Protein AF-A0A218VXX4-F1 (afdb_monomer_lite)

Secondary structure (DSSP, 8-state):
-----HHHHHHHHHS----S--SS-PPP-EEEEEE-SSS-TTHHHHHHHHTTS-TTSEEEEEEE-TT--PPPPTTSTTTT-EEEPP-------------------------------------

Foldseek 3Di:
DDDDDPVRVVVVVPDDDPDPDDPDDDDAAFEFEFEEAEDGPPQVVVQVVCPPPPPSRYAYAYEYAQVYDDADPPPGPCHPRYDYDDDDDPPPVPDPPPDDDDPPPCPDPDDDDDRDRPRDDDD

Radius of gyration: 21.05 Å; chains: 1; bounding box: 64×38×40 Å

pLDDT: mean 73.98, std 20.54, range [26.5, 94.31]

InterPro domains:
  IPR003406 Glycosyl transferase, family 14 [PF02485] (30-86)
  IPR044174 Glycosyltransferase BC10-like [PTHR31042] (2-93)

Sequence (123 aa):
MHGMEEKELFWRASMSPKISEFPFKRVPKVAFMFLTRGPLPLRPLWEMFFKGVDAGLYSIYVHTHPSFNEPVPPDSVFHGRRIPSKVRRPLISSFPSIGHHIKQRRLARDTFGYTSCTVMWSA

Structure (mmCIF, N/CA/C/O backbone):
data_AF-A0A218VXX4-F1
#
_entry.id   AF-A0A218VXX4-F1
#
loop_
_atom_site.group_PDB
_atom_site.id
_atom_site.type_symbol
_atom_site.label_atom_id
_atom_site.label_alt_id
_atom_site.label_comp_id
_atom_site.label_asym_id
_atom_site.label_entity_id
_atom_site.label_seq_id
_atom_site.pdbx_PDB_ins_code
_atom_site.Cartn_x
_atom_site.Cartn_y
_atom_site.Cartn_z
_atom_site.occupancy
_atom_site.B_iso_or_equiv
_atom_site.auth_seq_id
_atom_site.auth_comp_id
_atom_site.auth_asym_id
_atom_site.auth_atom_id
_atom_site.pdbx_PDB_model_num
ATOM 1 N N . MET A 1 1 ? 11.420 21.462 3.713 1.00 46.19 1 MET A N 1
ATOM 2 C CA . MET A 1 1 ? 12.264 20.359 4.224 1.00 46.19 1 MET A CA 1
ATOM 3 C C . MET A 1 1 ? 12.091 20.316 5.733 1.00 46.19 1 MET A C 1
ATOM 5 O O . MET A 1 1 ? 12.377 21.321 6.365 1.00 46.19 1 MET A O 1
ATOM 9 N N . HIS A 1 2 ? 11.560 19.233 6.304 1.00 57.53 2 HIS A N 1
ATOM 10 C CA . HIS A 1 2 ? 11.439 19.114 7.761 1.00 57.53 2 HIS A CA 1
ATOM 11 C C . HIS A 1 2 ? 12.804 18.743 8.353 1.00 57.53 2 HIS A C 1
ATOM 13 O O . HIS A 1 2 ? 13.311 17.656 8.088 1.00 57.53 2 HIS A O 1
ATOM 19 N N . GLY A 1 3 ? 13.413 19.675 9.089 1.00 73.38 3 GLY A N 1
ATOM 20 C CA . GLY A 1 3 ? 14.685 19.486 9.784 1.00 73.38 3 GLY A CA 1
ATOM 21 C C . GLY A 1 3 ? 14.474 18.817 11.138 1.00 73.38 3 GLY A C 1
ATOM 22 O O . GLY A 1 3 ? 14.339 19.508 12.137 1.00 73.38 3 GLY A O 1
ATOM 23 N N . MET A 1 4 ? 14.421 17.487 11.157 1.00 87.38 4 MET A N 1
ATOM 24 C CA . MET A 1 4 ? 14.562 16.690 12.380 1.00 87.38 4 MET A CA 1
ATOM 25 C C . MET A 1 4 ? 15.832 15.845 12.274 1.00 87.38 4 MET A C 1
ATOM 27 O O . MET A 1 4 ? 16.118 15.301 11.204 1.00 87.38 4 MET A O 1
ATOM 31 N N . GLU A 1 5 ? 16.580 15.723 13.372 1.00 88.69 5 GLU A N 1
ATOM 32 C CA . GLU A 1 5 ? 17.730 14.814 13.461 1.00 88.69 5 GLU A CA 1
ATOM 33 C C . GLU A 1 5 ? 17.249 13.350 13.542 1.00 88.69 5 GLU A C 1
ATOM 35 O O . GLU A 1 5 ? 16.180 13.054 14.078 1.00 88.69 5 GLU A O 1
ATOM 40 N N . GLU A 1 6 ? 18.052 12.404 13.047 1.00 82.25 6 GLU A N 1
ATOM 41 C CA . GLU A 1 6 ? 17.748 10.965 13.073 1.00 82.25 6 GLU A CA 1
ATOM 42 C C . GLU A 1 6 ? 17.414 10.443 14.480 1.00 82.25 6 GLU A C 1
ATOM 44 O O . GLU A 1 6 ? 16.494 9.643 14.639 1.00 82.25 6 GLU A O 1
ATOM 49 N N . LYS A 1 7 ? 18.104 10.933 15.515 1.00 87.25 7 LYS A N 1
ATOM 50 C CA . LYS A 1 7 ? 17.846 10.543 16.911 1.00 87.25 7 LYS A CA 1
ATOM 51 C C . LYS A 1 7 ? 16.469 10.991 17.395 1.00 87.25 7 LYS A C 1
ATOM 53 O O . LYS A 1 7 ? 15.794 10.247 18.102 1.00 87.25 7 LYS A O 1
ATOM 58 N N . GLU A 1 8 ? 16.041 12.184 16.988 1.00 88.50 8 GLU A N 1
ATOM 59 C CA . GLU A 1 8 ? 14.712 12.714 17.302 1.00 88.50 8 GLU A CA 1
ATOM 60 C C . GLU A 1 8 ? 13.624 11.897 16.594 1.00 88.50 8 GLU A C 1
ATOM 62 O O . GLU A 1 8 ? 12.614 11.545 17.207 1.00 88.50 8 GLU A O 1
ATOM 67 N N . LEU A 1 9 ? 13.857 11.520 15.331 1.00 87.00 9 LEU A N 1
ATOM 68 C CA . LEU A 1 9 ? 12.971 10.616 14.593 1.00 87.00 9 LEU A CA 1
ATOM 69 C C . LEU A 1 9 ? 12.882 9.242 15.259 1.00 87.00 9 LEU A C 1
ATOM 71 O O . LEU A 1 9 ? 11.780 8.721 15.424 1.00 87.00 9 LEU A O 1
ATOM 75 N N . PHE A 1 10 ? 14.017 8.670 15.662 1.00 88.06 10 PHE A N 1
ATOM 76 C CA . PHE A 1 10 ? 14.062 7.366 16.317 1.00 88.06 10 PHE A CA 1
ATOM 77 C C . PHE A 1 10 ? 13.311 7.379 17.653 1.00 88.06 10 PHE A C 1
ATOM 79 O O . PHE A 1 10 ? 12.488 6.500 17.897 1.00 88.06 10 PHE A O 1
ATOM 86 N N . TRP A 1 11 ? 13.526 8.409 18.480 1.00 85.19 11 TRP A N 1
ATOM 87 C CA . TRP A 1 11 ? 12.798 8.593 19.738 1.00 85.19 11 TRP A CA 1
ATOM 88 C C . TRP A 1 11 ? 11.289 8.751 19.520 1.00 85.19 11 TRP A C 1
ATOM 90 O O . TRP A 1 11 ? 10.482 8.173 20.243 1.00 85.19 11 TRP A O 1
ATOM 100 N N . ARG A 1 12 ? 10.879 9.498 18.490 1.00 83.25 12 ARG A N 1
ATOM 101 C CA . ARG A 1 12 ? 9.458 9.638 18.146 1.00 83.25 12 ARG A CA 1
ATOM 102 C C . ARG A 1 12 ? 8.840 8.341 17.637 1.00 83.25 12 ARG A C 1
ATOM 104 O O . ARG A 1 12 ? 7.706 8.046 17.995 1.00 83.25 12 ARG A O 1
ATOM 111 N N . ALA A 1 13 ? 9.572 7.579 16.830 1.00 84.62 13 ALA A N 1
ATOM 112 C CA . ALA A 1 13 ? 9.111 6.306 16.287 1.00 84.62 13 AL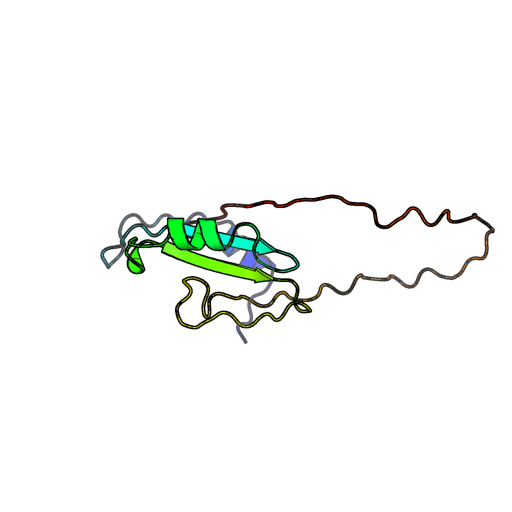A A CA 1
ATOM 113 C C . ALA A 1 13 ? 9.050 5.189 17.343 1.00 84.62 13 ALA A C 1
ATOM 115 O O . ALA A 1 13 ? 8.274 4.251 17.180 1.00 84.62 13 ALA A O 1
ATOM 116 N N . SER A 1 14 ? 9.853 5.272 18.412 1.00 87.19 14 SER A N 1
ATOM 117 C CA . SER A 1 14 ? 9.868 4.270 19.485 1.00 87.19 14 SER A CA 1
ATOM 118 C C . SER A 1 14 ? 8.741 4.440 20.509 1.00 87.19 14 SER A C 1
ATOM 120 O O . SER A 1 14 ? 8.426 3.497 21.237 1.00 87.19 14 SER A O 1
ATOM 122 N N . MET A 1 15 ? 8.108 5.613 20.578 1.00 84.56 15 MET A N 1
ATOM 123 C CA . MET A 1 15 ? 6.980 5.853 21.477 1.00 84.56 15 MET A CA 1
ATOM 124 C C . MET A 1 15 ? 5.698 5.195 20.949 1.00 84.56 15 MET A C 1
ATOM 126 O O . MET A 1 15 ? 5.262 5.458 19.831 1.00 84.56 15 MET A O 1
ATOM 130 N N . SER A 1 16 ? 5.042 4.378 21.782 1.00 75.19 16 SER A N 1
ATOM 131 C CA . SER A 1 16 ? 3.697 3.872 21.483 1.00 75.19 16 SER A CA 1
ATOM 132 C C . SER A 1 16 ? 2.657 4.966 21.762 1.00 75.19 16 SER A C 1
ATOM 134 O O . SER A 1 16 ? 2.629 5.493 22.882 1.00 75.19 16 SER A O 1
ATOM 136 N N . PRO A 1 17 ? 1.810 5.340 20.788 1.00 70.06 17 PRO A N 1
ATOM 137 C CA . PRO A 1 17 ? 0.794 6.361 20.993 1.00 70.06 17 PRO A CA 1
ATOM 138 C C . PRO A 1 17 ? -0.239 5.883 22.022 1.00 70.06 17 PRO A C 1
ATOM 140 O O . PRO A 1 17 ? -1.056 5.007 21.754 1.00 70.06 17 PRO A O 1
ATOM 143 N N . LYS A 1 18 ? -0.227 6.496 23.209 1.00 71.81 18 LYS A N 1
ATOM 144 C CA . LYS A 1 18 ? -1.226 6.285 24.268 1.00 71.81 18 LYS A CA 1
ATOM 145 C C . LYS A 1 18 ? -2.393 7.265 24.121 1.00 71.81 18 LYS A C 1
ATOM 147 O O . LYS A 1 18 ? -2.673 8.030 25.038 1.00 71.81 18 LYS A O 1
ATOM 152 N N . ILE A 1 19 ? -3.032 7.301 22.953 1.00 70.25 19 ILE A N 1
ATOM 153 C CA . ILE A 1 19 ? -4.270 8.073 22.789 1.00 70.25 19 ILE A CA 1
ATOM 154 C C . ILE A 1 19 ? -5.455 7.172 23.128 1.00 70.25 19 ILE A C 1
ATOM 156 O O . ILE A 1 19 ? -5.662 6.152 22.477 1.00 70.25 19 ILE A O 1
ATOM 160 N N . SER A 1 20 ? -6.214 7.562 24.154 1.00 68.31 20 SER A N 1
ATOM 161 C CA . SER A 1 20 ? -7.433 6.869 24.575 1.00 68.31 20 SER A CA 1
ATOM 162 C C . SER A 1 20 ? -8.633 7.228 23.699 1.00 68.31 20 SER A C 1
ATOM 164 O O . SER A 1 20 ? -9.427 6.352 23.377 1.00 68.31 20 SER A O 1
ATOM 166 N N . GLU A 1 21 ? -8.755 8.491 23.278 1.00 76.31 21 GLU A N 1
ATOM 167 C CA . GLU A 1 21 ? -9.893 8.984 22.499 1.00 76.31 21 GLU A CA 1
ATOM 168 C C . GLU A 1 21 ? -9.440 9.991 21.437 1.00 76.31 21 GLU A C 1
ATOM 170 O O . GLU A 1 21 ? -8.650 10.899 21.700 1.00 76.31 21 GLU A O 1
ATOM 175 N N . PHE A 1 22 ? -9.935 9.820 20.211 1.00 73.81 22 PHE A N 1
ATOM 176 C CA . PHE A 1 22 ? -9.676 10.738 19.104 1.00 73.81 22 PHE A CA 1
ATOM 177 C C . PHE A 1 22 ? -10.846 11.715 18.942 1.00 73.81 22 PHE A C 1
ATOM 179 O O . PHE A 1 22 ? -11.995 11.295 19.067 1.00 73.81 22 PHE A O 1
ATOM 186 N N . PRO A 1 23 ? -10.598 12.987 18.568 1.00 81.62 23 PRO A N 1
ATOM 187 C CA . PRO A 1 23 ? -11.651 13.996 18.399 1.00 81.62 23 PRO A CA 1
ATOM 188 C C . PRO A 1 23 ? -12.576 13.742 17.190 1.00 81.62 23 PRO A C 1
ATOM 190 O O . PRO A 1 23 ? -13.429 14.564 16.871 1.00 81.62 23 PRO A O 1
ATOM 193 N N . PHE A 1 24 ? -12.407 12.619 16.488 1.00 81.00 24 PHE A N 1
ATOM 194 C CA . PHE A 1 24 ? -13.206 12.204 15.342 1.00 81.00 24 PHE A CA 1
ATOM 195 C C . PHE A 1 24 ? -13.387 10.686 15.343 1.00 81.00 24 PHE A C 1
ATOM 197 O O . PHE A 1 24 ? -12.526 9.936 15.811 1.00 81.00 24 PHE A O 1
ATOM 204 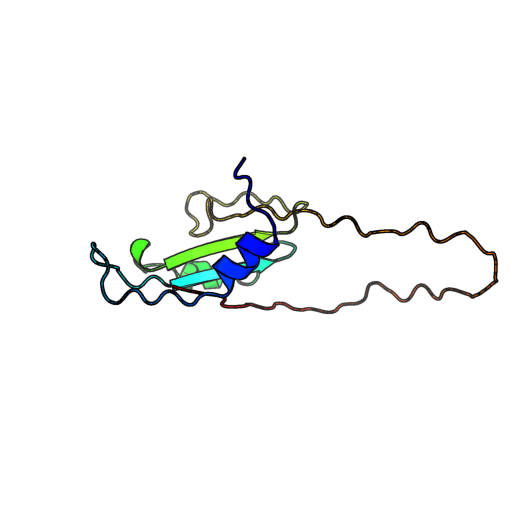N N . LYS A 1 25 ? -14.499 10.222 14.760 1.00 79.94 25 LYS A N 1
ATOM 205 C CA . LYS A 1 25 ? -14.787 8.794 14.603 1.00 79.94 25 LYS A CA 1
ATOM 206 C C . LYS A 1 25 ? -13.749 8.163 13.674 1.00 79.94 25 LYS A C 1
ATOM 208 O O . LYS A 1 25 ? -13.790 8.354 12.459 1.00 79.94 25 LYS A O 1
ATOM 213 N N . ARG A 1 26 ? -12.817 7.400 14.243 1.00 77.50 26 ARG A N 1
ATOM 214 C CA . ARG A 1 26 ? -11.888 6.582 13.462 1.00 77.50 26 ARG A CA 1
ATOM 215 C C . ARG A 1 26 ? -12.614 5.345 12.962 1.00 77.50 26 ARG A C 1
ATOM 217 O O . ARG A 1 26 ? -13.063 4.520 13.751 1.00 77.50 26 ARG A O 1
ATOM 224 N N . VAL A 1 27 ? -12.722 5.221 11.645 1.00 82.12 27 VAL A N 1
ATOM 225 C CA . VAL A 1 27 ? -13.090 3.950 11.026 1.00 82.12 27 VAL A CA 1
ATOM 226 C C . VAL A 1 27 ? -11.821 3.097 10.990 1.00 82.12 27 VAL A C 1
ATOM 228 O O . VAL A 1 27 ? -10.810 3.572 10.464 1.00 82.12 27 VAL A O 1
ATOM 231 N N . PRO A 1 28 ? -11.823 1.885 11.572 1.00 82.69 28 PRO A N 1
ATOM 232 C CA . PRO A 1 28 ? -10.664 1.007 11.513 1.00 82.69 28 PRO A CA 1
ATOM 233 C C . PRO A 1 28 ? -10.345 0.705 10.047 1.00 82.69 28 PRO A C 1
ATOM 235 O O . PRO A 1 28 ? -11.179 0.182 9.310 1.00 82.69 28 PRO A O 1
ATOM 238 N N . LYS A 1 29 ? -9.139 1.088 9.623 1.00 90.38 29 LYS A N 1
ATOM 239 C CA . LYS A 1 29 ? -8.677 0.994 8.239 1.00 90.38 29 LYS A CA 1
ATOM 240 C C . LYS A 1 29 ? -7.480 0.060 8.164 1.00 90.38 29 LYS A C 1
ATOM 242 O O . LYS A 1 29 ? -6.533 0.222 8.934 1.00 90.38 29 LYS A O 1
ATOM 247 N N . VAL A 1 30 ? -7.499 -0.892 7.234 1.00 91.50 30 VAL A N 1
ATOM 248 C CA . VAL A 1 30 ? -6.401 -1.853 7.042 1.00 91.50 30 VAL A CA 1
ATOM 249 C C . VAL A 1 30 ? -5.419 -1.332 5.992 1.00 91.50 30 VAL A C 1
ATOM 251 O O . VAL A 1 30 ? -5.816 -0.987 4.878 1.00 91.50 30 VAL A O 1
ATOM 254 N N . ALA A 1 31 ? -4.130 -1.270 6.327 1.00 92.94 31 ALA A N 1
ATOM 255 C CA . ALA A 1 31 ? -3.079 -0.901 5.382 1.00 92.94 31 ALA A CA 1
ATOM 256 C C . ALA A 1 31 ? -2.417 -2.140 4.756 1.00 92.94 31 ALA A C 1
ATOM 258 O O . ALA A 1 31 ? -1.880 -2.999 5.452 1.00 92.94 31 ALA A O 1
ATOM 259 N N . PHE A 1 32 ? -2.406 -2.198 3.425 1.00 94.31 32 PHE A N 1
ATOM 260 C CA . PHE A 1 32 ? -1.709 -3.207 2.634 1.00 94.31 32 PHE A CA 1
ATOM 261 C C . PHE A 1 32 ? -0.455 -2.595 2.010 1.00 94.31 32 PHE A C 1
ATOM 263 O O . PHE A 1 32 ? -0.544 -1.633 1.245 1.00 94.31 32 PHE A O 1
ATOM 270 N N . MET A 1 33 ? 0.711 -3.161 2.323 1.00 93.50 33 MET A N 1
ATOM 271 C CA . MET A 1 33 ? 2.004 -2.754 1.769 1.00 93.50 33 MET A CA 1
ATOM 272 C C . MET A 1 33 ? 2.559 -3.871 0.883 1.00 93.50 33 MET A C 1
ATOM 274 O O . MET A 1 33 ? 2.875 -4.961 1.360 1.00 93.50 33 MET A O 1
ATOM 278 N N . PHE A 1 34 ? 2.714 -3.586 -0.406 1.00 92.50 34 PHE A N 1
ATOM 279 C CA . PHE A 1 34 ? 3.275 -4.513 -1.381 1.00 92.50 34 PHE A CA 1
ATOM 280 C C . PHE A 1 34 ? 4.701 -4.101 -1.737 1.00 92.50 34 PHE A C 1
ATOM 282 O O . PHE A 1 34 ? 4.920 -3.084 -2.396 1.00 92.50 34 PHE A O 1
ATOM 289 N N . LEU A 1 35 ? 5.678 -4.908 -1.322 1.00 91.12 35 LEU A N 1
ATOM 290 C CA . LEU A 1 35 ? 7.091 -4.700 -1.632 1.00 91.12 35 LEU A CA 1
ATOM 291 C C . LEU A 1 35 ? 7.486 -5.589 -2.811 1.00 91.12 35 LEU A C 1
ATOM 293 O O . LEU A 1 35 ? 7.583 -6.808 -2.679 1.00 91.12 35 LEU A O 1
ATOM 297 N N . THR A 1 36 ? 7.711 -4.989 -3.976 1.00 89.38 36 THR A N 1
ATOM 298 C CA . THR A 1 36 ? 7.985 -5.732 -5.213 1.00 89.38 36 THR A CA 1
ATOM 299 C C . THR A 1 36 ? 9.163 -5.127 -5.967 1.00 89.38 36 THR A C 1
ATOM 301 O O . THR A 1 36 ? 9.452 -3.938 -5.873 1.00 89.38 36 THR A O 1
ATOM 304 N N . ARG A 1 37 ? 9.912 -5.949 -6.709 1.00 86.19 37 ARG A N 1
ATOM 305 C CA . ARG A 1 37 ? 10.977 -5.444 -7.598 1.00 86.19 37 ARG A CA 1
ATOM 306 C C . ARG A 1 37 ? 10.473 -5.123 -9.006 1.00 86.19 37 ARG A C 1
ATOM 308 O O . ARG A 1 37 ? 11.085 -4.306 -9.681 1.00 86.19 37 ARG A O 1
ATOM 315 N N . GLY A 1 38 ? 9.381 -5.753 -9.423 1.00 86.94 38 GLY A N 1
ATOM 316 C CA . GLY A 1 38 ? 8.784 -5.630 -10.750 1.00 86.94 38 GLY A CA 1
ATOM 317 C C . GLY A 1 38 ? 7.255 -5.606 -10.657 1.00 86.94 38 GLY A C 1
ATOM 318 O O . GLY A 1 38 ? 6.746 -4.995 -9.714 1.00 86.94 38 GLY A O 1
ATOM 319 N N . PRO A 1 39 ? 6.525 -6.263 -11.579 1.00 88.75 39 PRO A N 1
ATOM 320 C CA . PRO A 1 39 ? 5.066 -6.276 -11.548 1.00 88.75 39 PRO A CA 1
ATOM 321 C C . PRO A 1 39 ? 4.552 -6.938 -10.266 1.00 88.75 39 PRO A C 1
ATOM 323 O O . PRO A 1 39 ? 5.194 -7.829 -9.702 1.00 88.75 39 PRO A O 1
ATOM 326 N N . LEU A 1 40 ? 3.386 -6.486 -9.801 1.00 90.31 40 LEU A N 1
ATOM 327 C CA . LEU A 1 40 ? 2.76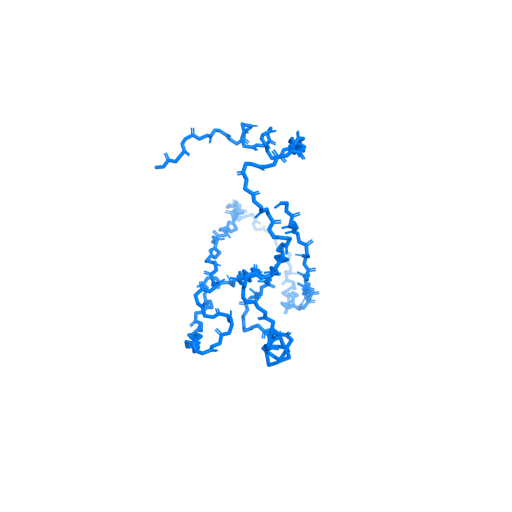1 -7.005 -8.589 1.00 90.31 40 LEU A CA 1
ATOM 328 C C . LEU A 1 40 ? 2.337 -8.470 -8.811 1.00 90.31 40 LEU A C 1
ATOM 330 O O . LEU A 1 40 ? 1.466 -8.723 -9.649 1.00 90.31 40 LEU A O 1
ATOM 334 N N . PRO A 1 41 ? 2.912 -9.445 -8.081 1.00 90.12 41 PRO A N 1
ATOM 335 C CA . PRO A 1 41 ? 2.500 -10.833 -8.215 1.00 90.12 41 PRO A CA 1
ATOM 336 C C . PRO A 1 41 ? 1.046 -10.986 -7.768 1.00 90.12 41 PRO A C 1
ATOM 338 O O . PRO A 1 41 ? 0.607 -10.347 -6.811 1.00 90.12 41 PRO A O 1
ATOM 341 N N . LEU A 1 42 ? 0.303 -11.851 -8.463 1.00 91.69 42 LEU A N 1
ATOM 342 C CA . LEU A 1 42 ? -1.113 -12.122 -8.189 1.00 91.69 42 LEU A CA 1
ATOM 343 C C . LEU A 1 42 ? -2.014 -10.877 -8.265 1.00 91.69 42 LEU A C 1
ATOM 345 O O . LEU A 1 42 ? -3.078 -10.852 -7.653 1.00 91.69 42 LEU A O 1
ATOM 349 N N . ARG A 1 43 ? -1.627 -9.848 -9.031 1.00 90.62 43 ARG A N 1
ATOM 350 C CA . ARG A 1 43 ? -2.436 -8.634 -9.215 1.00 90.62 43 ARG A CA 1
ATOM 351 C C . ARG A 1 43 ? -3.922 -8.913 -9.506 1.00 90.62 43 ARG A C 1
ATOM 353 O O . ARG A 1 43 ? -4.734 -8.317 -8.805 1.00 90.62 43 ARG A O 1
ATOM 360 N N . PRO A 1 44 ? -4.304 -9.820 -10.430 1.00 92.00 44 PRO A N 1
ATOM 361 C CA . PRO A 1 44 ? -5.720 -10.085 -10.702 1.00 92.00 44 PRO A CA 1
ATOM 362 C C . PRO A 1 44 ? -6.477 -10.624 -9.480 1.00 92.00 44 PRO A C 1
ATOM 364 O O . PRO A 1 44 ? -7.620 -10.250 -9.241 1.00 92.00 44 PRO A O 1
ATOM 367 N N . LEU A 1 45 ? -5.825 -11.457 -8.662 1.00 94.19 45 LEU A N 1
ATOM 368 C CA . LEU A 1 45 ? -6.414 -11.985 -7.430 1.00 94.19 45 LEU A CA 1
ATOM 369 C C . LEU A 1 45 ? -6.641 -10.867 -6.410 1.00 94.19 45 LEU A C 1
ATOM 371 O O . LEU A 1 45 ? -7.703 -10.793 -5.800 1.00 94.19 45 LEU A O 1
ATOM 375 N N . TRP A 1 46 ? -5.660 -9.979 -6.239 1.00 93.56 46 TRP A N 1
ATOM 376 C CA . TRP A 1 46 ? -5.807 -8.838 -5.340 1.00 93.56 46 TRP A CA 1
ATOM 377 C C . TRP A 1 46 ? -6.882 -7.861 -5.825 1.00 93.56 46 TRP A C 1
ATOM 379 O O . TRP A 1 46 ? -7.639 -7.340 -5.012 1.00 93.56 46 TRP A O 1
ATOM 389 N N . GLU A 1 47 ? -7.003 -7.643 -7.135 1.00 93.19 47 GLU A N 1
ATOM 390 C CA . GLU A 1 47 ? -8.093 -6.840 -7.705 1.00 93.19 47 GLU A CA 1
ATOM 391 C C . GLU A 1 47 ? -9.462 -7.450 -7.386 1.00 93.19 47 GLU A C 1
ATOM 393 O O . GLU A 1 47 ? -10.369 -6.717 -7.000 1.00 93.19 47 GLU A O 1
ATOM 398 N N . MET A 1 48 ? -9.601 -8.778 -7.450 1.00 94.06 48 MET A N 1
ATOM 399 C CA . MET A 1 48 ? -10.817 -9.472 -7.012 1.00 94.06 48 MET A CA 1
ATOM 400 C C . MET A 1 48 ? -11.043 -9.369 -5.501 1.00 94.06 48 MET A C 1
ATOM 402 O O . MET A 1 48 ? -12.178 -9.185 -5.078 1.00 94.06 48 MET A O 1
ATOM 406 N N . PHE A 1 49 ? -9.984 -9.448 -4.693 1.00 93.00 49 PHE A N 1
ATOM 407 C CA . PHE A 1 49 ? -10.066 -9.333 -3.235 1.00 93.00 49 PHE A CA 1
ATOM 408 C C . PHE A 1 49 ? -10.585 -7.962 -2.783 1.00 93.00 49 PHE A C 1
ATOM 410 O O . PHE A 1 49 ? -11.391 -7.877 -1.861 1.00 93.00 49 PHE A O 1
ATOM 417 N N . PHE A 1 50 ? -10.151 -6.886 -3.443 1.00 93.12 50 PHE A N 1
ATOM 418 C CA . PHE A 1 50 ? -10.609 -5.527 -3.135 1.00 93.12 50 PHE A CA 1
ATOM 419 C C . PHE A 1 50 ? -11.909 -5.145 -3.849 1.00 93.12 50 PHE A C 1
ATOM 421 O O . PHE A 1 50 ? -12.481 -4.090 -3.569 1.00 93.12 50 PHE A O 1
ATOM 428 N N . LYS A 1 51 ? -12.396 -5.977 -4.773 1.00 92.38 51 LYS A N 1
ATOM 429 C CA . LYS A 1 51 ? -13.621 -5.697 -5.515 1.00 92.38 51 LYS A CA 1
ATOM 430 C C . LYS A 1 51 ? -14.824 -5.744 -4.574 1.00 92.38 51 LYS A C 1
ATOM 432 O O . LYS A 1 51 ? -15.106 -6.767 -3.964 1.00 92.38 51 LYS A O 1
ATOM 437 N N . GLY A 1 52 ? -15.560 -4.637 -4.503 1.00 89.75 52 GLY A N 1
ATOM 438 C CA . GLY A 1 52 ? -16.760 -4.526 -3.668 1.00 89.75 52 GLY A CA 1
ATOM 439 C C . GLY A 1 52 ? -16.485 -4.239 -2.191 1.00 89.75 52 GLY A C 1
ATOM 440 O O . GLY A 1 52 ? -17.434 -4.155 -1.420 1.00 89.75 52 GLY A O 1
ATOM 441 N N . VAL A 1 53 ? -15.222 -4.055 -1.792 1.00 91.38 53 VAL A N 1
ATOM 442 C CA . VAL A 1 53 ? -14.883 -3.522 -0.468 1.00 91.38 53 VAL A CA 1
ATOM 443 C C . VAL A 1 53 ? -14.909 -1.999 -0.537 1.00 91.38 53 VAL A C 1
ATOM 445 O O . VAL A 1 53 ? -14.350 -1.403 -1.460 1.00 91.38 53 VAL A O 1
ATOM 448 N N . ASP A 1 54 ? -15.513 -1.355 0.458 1.00 92.12 54 ASP A N 1
ATOM 449 C CA . ASP A 1 54 ? -15.522 0.103 0.542 1.00 92.12 54 ASP A CA 1
ATOM 450 C C . ASP A 1 54 ? -14.091 0.654 0.618 1.00 92.12 54 ASP A C 1
ATOM 452 O O . ASP A 1 54 ? -13.316 0.318 1.518 1.00 92.12 54 ASP A O 1
ATOM 456 N N . ALA A 1 55 ? -13.746 1.574 -0.287 1.00 86.00 55 ALA A N 1
ATOM 457 C CA . ALA A 1 55 ? -12.409 2.175 -0.364 1.00 86.00 55 ALA A CA 1
ATOM 458 C C . ALA A 1 55 ? -11.984 2.920 0.923 1.00 86.00 55 ALA A C 1
ATOM 460 O O . ALA A 1 55 ? -10.797 3.174 1.142 1.00 86.00 55 ALA A O 1
ATOM 461 N N . GLY A 1 56 ? -12.941 3.266 1.792 1.00 88.88 56 GLY A N 1
ATOM 462 C CA . GLY A 1 56 ? -12.685 3.853 3.109 1.00 88.88 56 GLY A CA 1
ATOM 463 C C . GLY A 1 56 ? -12.069 2.876 4.117 1.00 88.88 56 GLY A C 1
ATOM 464 O O . GLY A 1 56 ? -11.390 3.319 5.043 1.00 88.88 56 GLY A O 1
ATOM 465 N N . LEU A 1 57 ? -12.241 1.566 3.916 1.00 91.06 57 LEU A N 1
ATOM 466 C CA . LEU A 1 57 ? -11.829 0.519 4.858 1.00 91.06 57 LEU A CA 1
ATOM 467 C C . LEU A 1 57 ? -10.395 0.028 4.641 1.00 91.06 57 LEU A C 1
ATOM 469 O O . LEU A 1 57 ? -9.848 -0.666 5.499 1.00 91.06 57 LEU A O 1
ATOM 473 N N . TYR A 1 58 ? -9.749 0.411 3.535 1.00 92.88 58 TYR A N 1
ATOM 474 C CA . TYR A 1 58 ? -8.389 -0.032 3.243 1.00 92.88 58 TYR A CA 1
ATOM 475 C C . TYR A 1 58 ? -7.517 1.021 2.552 1.00 92.88 58 TYR A C 1
ATOM 477 O O . TYR A 1 58 ? -7.971 1.888 1.804 1.00 92.88 58 TYR A O 1
ATOM 485 N N 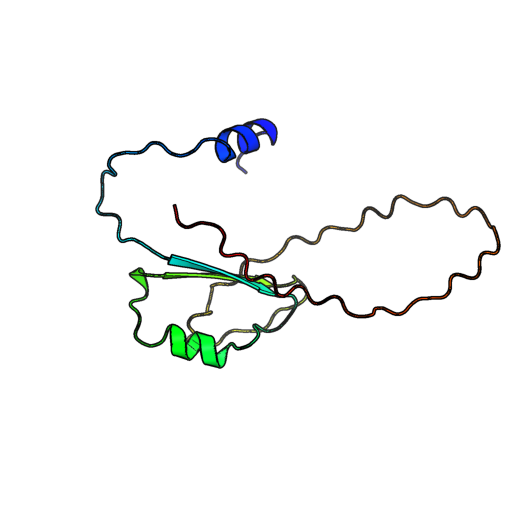. SER A 1 59 ? -6.219 0.967 2.833 1.00 92.88 59 SER A N 1
ATOM 486 C CA . SER A 1 59 ? -5.177 1.742 2.155 1.00 92.88 59 SER A CA 1
ATOM 487 C C . SER A 1 59 ? -4.233 0.768 1.467 1.00 92.88 59 SER A C 1
ATOM 489 O O . SER A 1 59 ? -3.862 -0.242 2.051 1.00 92.88 59 SER A O 1
ATOM 491 N N . ILE A 1 60 ? -3.825 1.075 0.239 1.00 94.12 60 ILE A N 1
ATOM 492 C CA . ILE A 1 60 ? -2.867 0.259 -0.516 1.00 94.12 60 ILE A CA 1
ATOM 493 C C . ILE A 1 60 ? -1.649 1.117 -0.806 1.00 94.12 60 ILE A C 1
ATOM 495 O O . ILE A 1 60 ? -1.800 2.233 -1.307 1.00 94.12 60 ILE A O 1
ATOM 499 N N . TYR A 1 61 ? -0.477 0.564 -0.528 1.00 93.88 61 TYR A N 1
ATOM 500 C CA . TYR A 1 61 ? 0.824 1.141 -0.813 1.00 93.88 61 TYR A CA 1
ATOM 501 C C . TYR A 1 61 ? 1.645 0.132 -1.609 1.00 93.88 61 TYR A C 1
ATOM 503 O O . TYR A 1 61 ? 1.813 -1.014 -1.192 1.00 93.88 61 TYR A O 1
ATOM 511 N N . VAL A 1 62 ? 2.151 0.546 -2.768 1.00 92.75 62 VAL A N 1
ATOM 512 C CA . VAL A 1 62 ? 2.954 -0.312 -3.645 1.00 92.75 62 VAL A CA 1
ATOM 513 C C . VAL A 1 62 ? 4.344 0.284 -3.772 1.00 92.75 62 VAL A C 1
ATOM 515 O O . VAL A 1 62 ? 4.519 1.368 -4.324 1.00 92.75 62 VAL A O 1
ATOM 518 N N . HIS A 1 63 ? 5.347 -0.423 -3.274 1.00 91.44 63 HIS A N 1
ATOM 519 C CA . HIS A 1 63 ? 6.736 -0.003 -3.352 1.00 91.44 63 HIS A CA 1
ATOM 520 C C . HIS A 1 63 ? 7.468 -0.861 -4.382 1.00 91.44 63 HIS A C 1
ATOM 522 O O . HIS A 1 63 ? 7.738 -2.042 -4.141 1.00 91.44 63 HIS A O 1
ATOM 528 N N . THR A 1 64 ? 7.788 -0.252 -5.525 1.00 89.50 64 THR A N 1
ATOM 529 C CA . THR A 1 64 ? 8.508 -0.901 -6.627 1.00 89.50 64 THR A CA 1
ATOM 530 C C . THR A 1 64 ? 9.968 -0.460 -6.698 1.00 89.50 64 THR A C 1
ATOM 532 O O . THR A 1 64 ? 10.354 0.601 -6.195 1.00 89.50 64 THR A O 1
ATOM 535 N N . HIS A 1 65 ? 10.811 -1.261 -7.354 1.00 85.75 65 HIS A N 1
ATOM 536 C CA . HIS A 1 65 ? 12.153 -0.816 -7.736 1.00 85.75 65 HIS A CA 1
ATOM 537 C C . HIS A 1 65 ? 12.048 0.432 -8.639 1.00 85.75 65 HIS A C 1
ATOM 539 O O . HIS A 1 65 ? 11.133 0.501 -9.460 1.00 85.75 65 HIS A O 1
ATOM 545 N N . PRO A 1 66 ? 12.951 1.426 -8.543 1.00 84.75 66 PRO A N 1
ATOM 546 C CA . PRO A 1 66 ? 12.766 2.691 -9.246 1.00 84.75 66 PRO A CA 1
ATOM 547 C C . PRO A 1 66 ? 12.977 2.552 -10.759 1.00 84.75 66 PRO A C 1
ATOM 549 O O . PRO A 1 66 ? 12.470 3.369 -11.518 1.00 84.75 66 PRO A O 1
ATOM 552 N N . SER A 1 67 ? 13.655 1.488 -11.210 1.00 85.50 67 SER A N 1
ATOM 553 C CA . SER A 1 67 ? 13.742 1.140 -12.634 1.00 85.50 67 SER A CA 1
ATOM 554 C C . SER A 1 67 ? 12.460 0.509 -13.188 1.00 85.50 67 SER A C 1
ATOM 556 O O . SER A 1 67 ? 12.366 0.303 -14.393 1.00 85.50 67 SER A O 1
ATOM 558 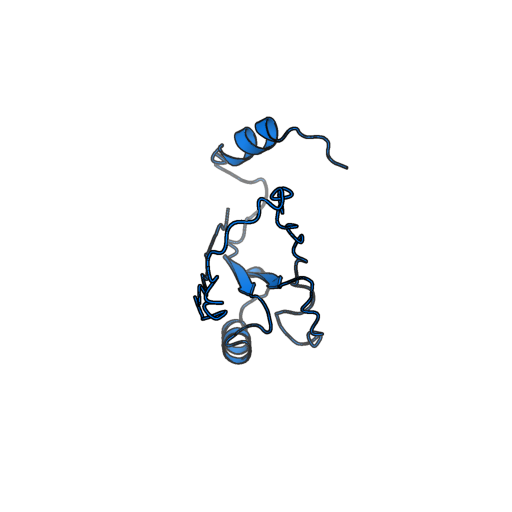N N . PHE A 1 68 ? 11.503 0.147 -12.330 1.00 85.75 68 PHE A N 1
ATOM 559 C CA . PHE A 1 68 ? 10.240 -0.449 -12.739 1.00 85.75 68 PHE A CA 1
ATOM 560 C C . PHE A 1 68 ? 9.143 0.619 -12.747 1.00 85.75 68 PHE A C 1
ATOM 562 O O . PHE A 1 68 ? 8.711 1.110 -11.697 1.00 85.75 68 PHE A O 1
ATOM 569 N N . ASN A 1 69 ? 8.719 0.989 -13.955 1.00 82.50 69 ASN A N 1
ATOM 570 C CA . ASN A 1 69 ? 7.720 2.019 -14.208 1.00 82.50 69 ASN A CA 1
ATOM 571 C C . ASN A 1 69 ? 6.643 1.482 -15.156 1.00 82.50 69 ASN A C 1
ATOM 573 O O . ASN A 1 69 ? 6.669 1.749 -16.352 1.00 82.50 69 ASN A O 1
ATOM 577 N N . GLU A 1 70 ? 5.727 0.687 -14.612 1.00 84.75 70 GLU A N 1
ATOM 578 C CA . GLU A 1 70 ? 4.563 0.201 -15.347 1.00 84.75 70 GLU A CA 1
ATOM 579 C C . GLU A 1 70 ? 3.362 1.128 -15.088 1.00 84.75 70 GLU A C 1
ATOM 581 O O . GLU A 1 70 ? 3.068 1.424 -13.920 1.00 84.75 70 GLU A O 1
ATOM 586 N N . PRO A 1 71 ? 2.673 1.614 -16.140 1.00 86.50 71 PRO A N 1
ATOM 587 C CA . PRO A 1 71 ? 1.448 2.379 -15.975 1.00 86.50 71 PRO A CA 1
ATOM 588 C C . PRO A 1 71 ? 0.338 1.471 -15.443 1.00 86.50 71 PRO A C 1
ATOM 590 O O . PRO A 1 71 ? 0.115 0.361 -15.920 1.00 86.50 71 PRO A O 1
ATOM 593 N N . VAL A 1 72 ? -0.377 1.958 -14.436 1.00 88.31 72 VAL A N 1
ATOM 594 C CA . VAL A 1 72 ? -1.548 1.276 -13.889 1.00 88.31 72 VAL A CA 1
ATOM 595 C C . VAL A 1 72 ? -2.795 1.889 -14.530 1.00 88.31 72 VAL A C 1
ATOM 597 O O . VAL A 1 72 ? -2.900 3.114 -14.517 1.00 88.31 72 VAL A O 1
ATOM 600 N N . PRO A 1 73 ? -3.737 1.087 -15.064 1.00 89.94 73 PRO A N 1
ATOM 601 C CA . PRO A 1 73 ? -5.007 1.611 -15.557 1.00 89.94 73 PRO A CA 1
ATOM 602 C C . PRO A 1 73 ? -5.757 2.388 -14.463 1.00 89.94 73 PRO A C 1
ATOM 604 O O . PRO A 1 73 ? -5.704 1.969 -13.302 1.00 89.94 73 PRO A O 1
ATOM 607 N N . PRO A 1 74 ? -6.469 3.475 -14.808 1.00 89.38 74 PRO A N 1
ATOM 608 C CA . PRO A 1 74 ? -7.199 4.298 -13.840 1.00 89.38 74 PRO A CA 1
ATOM 609 C C . PRO A 1 74 ? -8.287 3.520 -13.088 1.00 89.38 74 PRO A C 1
ATOM 611 O O . PRO A 1 74 ? -8.558 3.826 -11.930 1.00 89.38 74 PRO A O 1
ATOM 614 N N . ASP A 1 75 ? -8.838 2.474 -13.706 1.00 89.12 75 ASP A N 1
ATOM 615 C CA . ASP A 1 75 ? -9.896 1.634 -13.129 1.00 89.12 75 ASP A CA 1
ATOM 616 C C . ASP A 1 75 ? -9.382 0.630 -12.081 1.00 89.12 75 ASP A C 1
ATOM 618 O O . ASP A 1 75 ? -10.162 -0.022 -11.388 1.00 89.12 75 ASP A O 1
ATOM 622 N N . SER A 1 76 ? -8.061 0.468 -11.958 1.00 90.81 76 SER A N 1
ATOM 623 C CA . SER A 1 76 ? -7.459 -0.489 -11.029 1.00 90.81 76 SER A CA 1
ATOM 624 C C . SER A 1 76 ? -7.334 0.102 -9.623 1.00 90.81 76 SER A C 1
ATOM 626 O O . SER A 1 76 ? -6.929 1.249 -9.436 1.00 90.81 76 SER A O 1
ATOM 628 N N . VAL A 1 77 ? -7.552 -0.729 -8.600 1.00 92.00 77 VAL A N 1
ATOM 629 C CA . VAL A 1 77 ? -7.383 -0.359 -7.177 1.00 92.00 77 VAL A CA 1
ATOM 630 C C . VAL A 1 77 ? -5.955 0.076 -6.814 1.00 92.00 77 VAL A C 1
ATOM 632 O O . VAL A 1 77 ? -5.730 0.699 -5.774 1.00 92.00 77 VAL A O 1
ATOM 635 N N . PHE A 1 78 ? -4.982 -0.239 -7.673 1.00 92.38 78 PHE A N 1
ATOM 636 C CA . PHE A 1 78 ? -3.574 0.125 -7.522 1.00 92.38 78 PHE A CA 1
ATOM 637 C C . PHE A 1 78 ? -3.217 1.479 -8.154 1.00 92.38 78 PHE A C 1
ATOM 639 O O . PHE A 1 78 ? -2.073 1.931 -8.029 1.00 92.38 78 PHE A O 1
ATOM 646 N N . HIS A 1 79 ? -4.162 2.139 -8.827 1.00 91.81 79 HIS A N 1
ATOM 647 C CA . HIS A 1 79 ? -3.915 3.413 -9.490 1.00 91.81 79 HIS A CA 1
ATOM 648 C C . HIS A 1 79 ? -3.502 4.501 -8.488 1.00 91.81 79 HIS A C 1
ATOM 650 O O . HIS A 1 79 ? -4.128 4.690 -7.445 1.00 91.81 79 HIS A O 1
ATOM 656 N N . GLY A 1 80 ? -2.399 5.196 -8.782 1.00 88.88 80 GLY A N 1
ATOM 657 C CA . GLY A 1 80 ? -1.860 6.250 -7.915 1.00 88.88 80 GLY A CA 1
ATOM 658 C C . GLY A 1 80 ? -1.346 5.772 -6.548 1.00 88.88 80 GLY A C 1
ATOM 659 O O . GLY A 1 80 ? -1.069 6.596 -5.683 1.00 88.88 80 GLY A O 1
ATOM 660 N N . ARG A 1 81 ? -1.202 4.457 -6.325 1.00 90.88 81 ARG A N 1
ATOM 661 C CA . ARG A 1 81 ? -0.766 3.880 -5.036 1.00 90.88 81 ARG A CA 1
ATOM 662 C C . ARG A 1 81 ? 0.731 3.573 -4.957 1.00 90.88 81 ARG A C 1
ATOM 664 O O . ARG A 1 81 ? 1.187 2.954 -3.995 1.00 90.88 81 ARG A O 1
ATOM 671 N N . ARG A 1 82 ? 1.502 3.975 -5.969 1.00 89.69 82 ARG A N 1
ATOM 672 C CA . ARG A 1 82 ? 2.934 3.682 -6.063 1.00 89.69 82 ARG A CA 1
ATOM 673 C C . ARG A 1 82 ? 3.771 4.691 -5.281 1.00 89.69 82 ARG A C 1
ATOM 675 O O . ARG A 1 82 ? 3.695 5.890 -5.525 1.00 89.69 82 ARG A O 1
ATOM 682 N N . ILE A 1 83 ? 4.631 4.179 -4.406 1.00 88.44 83 ILE A N 1
ATOM 683 C CA . ILE A 1 83 ? 5.641 4.944 -3.679 1.00 88.44 83 ILE A CA 1
ATOM 684 C C . ILE A 1 83 ? 7.005 4.655 -4.320 1.00 88.44 83 ILE A C 1
ATOM 686 O O . ILE A 1 83 ? 7.431 3.495 -4.340 1.00 88.44 83 ILE A O 1
ATOM 690 N N . PRO A 1 84 ? 7.705 5.670 -4.860 1.00 80.06 84 PRO A N 1
ATOM 691 C CA . PRO A 1 84 ? 9.017 5.470 -5.454 1.00 80.06 84 PRO A CA 1
ATOM 692 C C . PRO A 1 84 ? 10.051 5.115 -4.382 1.00 80.06 84 PRO A C 1
ATOM 694 O O . PRO A 1 84 ? 10.134 5.748 -3.328 1.00 80.06 84 PRO A O 1
ATOM 697 N N . SER A 1 85 ? 10.873 4.113 -4.678 1.00 76.12 85 SER A N 1
ATOM 698 C CA . SER A 1 85 ? 11.972 3.703 -3.811 1.00 76.12 85 SER A CA 1
ATOM 699 C C . SER A 1 85 ? 13.205 4.587 -3.993 1.00 76.12 85 SER A C 1
ATOM 701 O O . SER A 1 85 ? 13.522 5.034 -5.097 1.00 76.12 85 SER A O 1
ATOM 703 N N . LYS A 1 86 ? 13.945 4.828 -2.904 1.00 77.56 86 LYS A N 1
ATOM 704 C CA . LYS A 1 86 ? 15.269 5.460 -2.982 1.00 77.56 86 LYS A CA 1
ATOM 705 C C . LYS A 1 86 ? 16.309 4.403 -3.332 1.00 77.56 86 LYS A C 1
ATOM 707 O O . LYS A 1 86 ? 16.443 3.401 -2.628 1.00 77.56 86 LYS A O 1
ATOM 712 N N . VAL A 1 87 ? 17.084 4.648 -4.386 1.00 72.44 87 VAL A N 1
ATOM 713 C CA . VAL A 1 87 ? 18.234 3.802 -4.721 1.00 72.44 87 VAL A CA 1
ATOM 714 C C . VAL A 1 87 ? 19.267 3.938 -3.610 1.00 72.44 87 VAL A C 1
ATOM 716 O O . VAL A 1 87 ? 19.877 4.996 -3.445 1.00 72.44 87 VAL A O 1
ATOM 719 N N . ARG A 1 88 ? 19.501 2.861 -2.857 1.00 67.38 88 ARG A N 1
ATOM 720 C CA . ARG A 1 88 ? 20.724 2.762 -2.062 1.00 67.38 88 ARG A CA 1
ATOM 721 C C . ARG A 1 88 ? 21.859 2.456 -3.022 1.00 67.38 88 ARG A C 1
ATOM 723 O O . ARG A 1 88 ? 21.937 1.353 -3.557 1.00 67.38 88 ARG A O 1
ATOM 730 N N . ARG A 1 89 ? 22.718 3.449 -3.264 1.00 62.91 89 ARG A N 1
ATOM 731 C CA . ARG A 1 89 ? 24.006 3.196 -3.906 1.00 62.91 89 ARG A CA 1
ATOM 732 C C . ARG A 1 89 ? 24.755 2.210 -3.010 1.00 62.91 89 ARG A C 1
ATOM 734 O O . ARG A 1 89 ? 24.887 2.506 -1.819 1.00 62.91 89 ARG A O 1
ATOM 741 N N . PRO A 1 90 ? 25.202 1.053 -3.527 1.00 62.44 90 PRO A N 1
ATOM 742 C CA . PRO A 1 90 ? 26.164 0.251 -2.799 1.00 62.44 90 PRO A CA 1
ATOM 743 C C . PRO A 1 90 ? 27.314 1.187 -2.445 1.00 62.44 90 PRO A C 1
ATOM 745 O O . PRO A 1 90 ? 27.832 1.878 -3.326 1.00 62.44 90 PRO A O 1
ATOM 748 N N . LEU A 1 91 ? 27.676 1.253 -1.166 1.00 57.19 91 LEU A N 1
ATOM 749 C CA . LEU A 1 91 ? 28.978 1.777 -0.795 1.00 57.19 91 LEU A CA 1
ATOM 750 C C . LEU A 1 91 ? 29.973 0.764 -1.352 1.00 57.19 91 LEU A C 1
ATOM 752 O O . LEU A 1 91 ? 30.371 -0.177 -0.673 1.00 57.19 91 LEU A O 1
ATOM 756 N N . ILE A 1 92 ? 30.314 0.908 -2.630 1.00 56.69 92 ILE A N 1
ATOM 757 C CA . ILE A 1 92 ? 31.548 0.358 -3.153 1.00 56.69 92 ILE A CA 1
ATOM 758 C C . ILE A 1 92 ? 32.600 1.226 -2.471 1.00 56.69 92 ILE A C 1
ATOM 760 O O . ILE A 1 92 ? 33.020 2.248 -3.008 1.00 56.69 92 ILE A O 1
ATOM 764 N N . SER A 1 93 ? 32.940 0.893 -1.222 1.00 49.56 93 SER A N 1
ATOM 765 C CA . SER A 1 93 ? 34.222 1.300 -0.677 1.00 49.56 93 SER A CA 1
ATOM 766 C C . SER A 1 93 ? 35.218 0.830 -1.720 1.00 49.56 93 SER A C 1
ATOM 768 O O . SER A 1 93 ? 35.277 -0.366 -2.011 1.00 49.56 93 SER A O 1
ATOM 770 N N . SER A 1 94 ? 35.874 1.780 -2.368 1.00 49.16 94 SER A N 1
ATOM 771 C CA . SER A 1 94 ? 36.985 1.572 -3.278 1.00 49.16 94 SER A CA 1
ATOM 772 C C . SER A 1 94 ? 37.917 0.525 -2.675 1.00 49.16 94 SER A C 1
ATOM 774 O O . SER A 1 94 ? 38.719 0.849 -1.806 1.00 49.16 94 SER A O 1
ATOM 776 N N . PHE A 1 95 ? 37.758 -0.738 -3.077 1.00 49.38 95 PHE A N 1
ATOM 777 C CA . PHE A 1 95 ? 38.702 -1.791 -2.746 1.00 49.38 95 PHE A CA 1
ATOM 778 C C . PHE A 1 95 ? 39.992 -1.408 -3.469 1.00 49.38 95 PHE A C 1
ATOM 780 O O . PHE A 1 95 ? 39.972 -1.323 -4.703 1.00 49.38 95 PHE A O 1
ATOM 787 N N . PRO A 1 96 ? 41.096 -1.124 -2.754 1.00 43.66 96 PRO A N 1
ATOM 788 C CA . PRO A 1 96 ? 42.380 -0.952 -3.402 1.00 43.66 96 PRO A CA 1
ATOM 789 C C . PRO A 1 96 ? 42.676 -2.253 -4.138 1.00 43.66 96 PRO A C 1
ATOM 791 O O . PRO A 1 96 ? 42.579 -3.338 -3.561 1.00 43.66 96 PRO A O 1
ATOM 794 N N . SER A 1 97 ? 42.980 -2.141 -5.426 1.00 52.00 97 SER A N 1
ATOM 795 C CA . SER A 1 97 ? 43.375 -3.268 -6.260 1.00 52.00 97 SER A CA 1
ATOM 796 C C . SER A 1 97 ? 44.730 -3.783 -5.770 1.00 52.00 97 SER A C 1
ATOM 798 O O . SER A 1 97 ? 45.778 -3.369 -6.256 1.00 52.00 97 SER A O 1
ATOM 800 N N . ILE A 1 98 ? 44.725 -4.643 -4.752 1.00 51.31 98 ILE A N 1
ATOM 801 C CA . ILE A 1 98 ? 45.881 -5.458 -4.392 1.00 51.31 98 ILE A CA 1
ATOM 802 C C . ILE A 1 98 ? 45.742 -6.741 -5.195 1.00 51.31 98 ILE A C 1
ATOM 804 O O . ILE A 1 98 ? 44.878 -7.581 -4.939 1.00 51.31 98 ILE A O 1
ATOM 808 N N . GLY A 1 99 ? 46.572 -6.834 -6.232 1.00 54.38 99 GLY A N 1
ATOM 809 C CA . GLY A 1 99 ? 46.690 -8.012 -7.068 1.00 54.38 99 GLY A CA 1
ATOM 810 C C . GLY A 1 99 ? 47.099 -9.211 -6.226 1.00 54.38 99 GLY A C 1
ATOM 811 O O . GLY A 1 99 ? 48.251 -9.340 -5.837 1.00 54.38 99 GLY A O 1
ATOM 812 N N . HIS A 1 100 ? 46.153 -10.109 -5.991 1.00 47.28 100 HIS A N 1
ATOM 813 C CA . HIS A 1 100 ? 46.440 -11.505 -5.725 1.00 47.28 100 HIS A CA 1
ATOM 814 C C . HIS A 1 100 ? 45.465 -12.347 -6.537 1.00 47.28 100 HIS A C 1
ATOM 816 O O . HIS A 1 100 ? 44.248 -12.164 -6.489 1.00 47.28 100 HIS A O 1
ATOM 822 N N . HIS A 1 101 ? 46.043 -13.252 -7.324 1.00 48.91 101 HIS A N 1
ATOM 823 C CA . HIS A 1 101 ? 45.360 -14.244 -8.138 1.00 48.91 101 HIS A CA 1
ATOM 824 C C . HIS A 1 101 ? 44.495 -15.147 -7.245 1.00 48.91 101 HIS A C 1
ATOM 826 O O . HIS A 1 101 ? 44.910 -16.215 -6.808 1.00 48.91 101 HIS A O 1
ATOM 832 N N . ILE A 1 102 ? 43.262 -14.729 -6.990 1.00 51.53 102 ILE A N 1
ATOM 833 C CA . ILE A 1 102 ? 42.199 -15.606 -6.517 1.00 51.53 102 ILE A CA 1
ATOM 834 C C . ILE A 1 102 ? 41.227 -15.687 -7.682 1.00 51.53 102 IL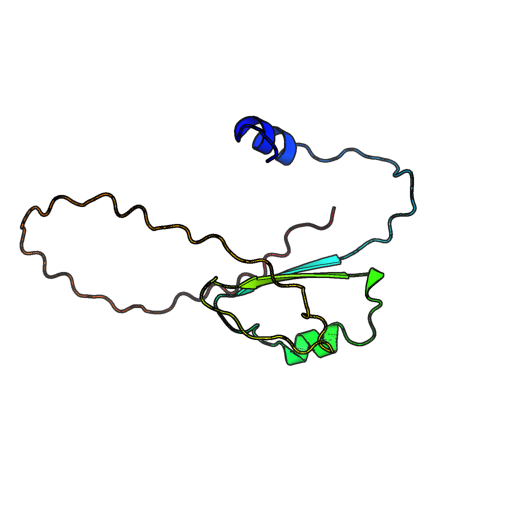E A C 1
ATOM 836 O O . ILE A 1 102 ? 40.617 -14.687 -8.060 1.00 51.53 102 ILE A O 1
ATOM 840 N N . LYS A 1 103 ? 41.116 -16.872 -8.299 1.00 44.09 103 LYS A N 1
ATOM 841 C CA . LYS A 1 103 ? 40.055 -17.163 -9.269 1.00 44.09 103 LYS A CA 1
ATOM 842 C C . LYS A 1 103 ? 38.721 -16.914 -8.567 1.00 44.09 103 LYS A C 1
ATOM 844 O O . LYS A 1 103 ? 38.196 -17.799 -7.895 1.00 44.09 103 LYS A O 1
ATOM 849 N N . GLN A 1 104 ? 38.170 -15.716 -8.733 1.00 41.69 104 GLN A N 1
ATOM 850 C CA . GLN A 1 104 ? 36.782 -15.439 -8.421 1.00 41.69 104 GLN A CA 1
ATOM 851 C C . GLN A 1 104 ? 35.962 -16.279 -9.393 1.00 41.69 104 GLN A C 1
ATOM 853 O O . GLN A 1 104 ? 35.726 -15.901 -10.541 1.00 41.69 104 GLN A O 1
ATOM 858 N N . ARG A 1 105 ? 35.552 -17.469 -8.943 1.00 38.31 105 ARG A N 1
ATOM 859 C CA . ARG A 1 105 ? 34.385 -18.118 -9.522 1.00 38.31 105 ARG A CA 1
ATOM 860 C C . ARG A 1 105 ? 33.262 -17.104 -9.373 1.00 38.31 105 ARG A C 1
ATOM 862 O O . ARG A 1 105 ? 32.814 -16.822 -8.267 1.00 38.31 105 ARG A O 1
ATOM 869 N N . ARG A 1 106 ? 32.874 -16.517 -10.502 1.00 48.56 106 ARG A N 1
ATOM 870 C CA . ARG A 1 106 ? 31.619 -15.802 -10.687 1.00 48.56 106 ARG A CA 1
ATOM 871 C C . ARG A 1 106 ? 30.519 -16.818 -10.374 1.00 48.56 106 ARG A C 1
ATOM 873 O O . ARG A 1 106 ? 30.055 -17.514 -11.268 1.00 48.56 106 ARG A O 1
ATOM 880 N N . LEU A 1 107 ? 30.190 -16.979 -9.092 1.00 40.34 107 LEU A N 1
ATOM 881 C CA . LEU A 1 107 ? 28.974 -17.665 -8.702 1.00 40.34 107 LEU A CA 1
ATOM 882 C C . LEU A 1 107 ? 27.834 -16.782 -9.182 1.00 40.34 107 LEU A C 1
ATOM 884 O O . LEU A 1 107 ? 27.824 -15.563 -8.986 1.00 40.34 107 LEU A O 1
ATOM 888 N N . ALA A 1 108 ? 26.981 -17.427 -9.958 1.00 36.47 108 ALA A N 1
ATOM 889 C CA . ALA A 1 108 ? 25.851 -16.849 -10.625 1.00 36.47 108 ALA A CA 1
ATOM 890 C C . ALA A 1 108 ? 25.010 -16.007 -9.662 1.00 36.47 108 ALA A C 1
ATOM 892 O O . ALA A 1 108 ? 24.908 -16.265 -8.462 1.00 36.47 108 ALA A O 1
ATOM 893 N N . ARG A 1 109 ? 24.401 -14.976 -10.245 1.00 48.66 109 ARG A N 1
ATOM 894 C CA . ARG A 1 109 ? 23.201 -14.337 -9.718 1.00 48.66 109 ARG A CA 1
ATOM 895 C C . ARG A 1 109 ? 22.105 -15.397 -9.630 1.00 48.66 109 ARG A C 1
ATOM 897 O O . ARG A 1 109 ? 21.263 -15.450 -10.514 1.00 48.66 109 ARG A O 1
ATOM 904 N N . ASP A 1 110 ? 22.106 -16.187 -8.571 1.00 34.97 110 ASP A N 1
ATOM 905 C CA . ASP A 1 110 ? 21.036 -17.133 -8.307 1.00 34.97 110 ASP A CA 1
ATOM 906 C C . ASP A 1 110 ? 20.255 -16.679 -7.074 1.00 34.97 110 ASP A C 1
ATOM 908 O O . ASP A 1 110 ? 20.746 -16.630 -5.948 1.00 34.97 110 ASP A O 1
ATOM 912 N N . THR A 1 111 ? 19.022 -16.260 -7.371 1.00 45.34 111 THR A N 1
ATOM 913 C CA . THR A 1 111 ? 17.806 -16.616 -6.633 1.00 45.34 111 THR A CA 1
ATOM 914 C C . THR A 1 111 ? 17.921 -16.669 -5.113 1.00 45.34 111 THR A C 1
ATOM 916 O O . THR A 1 111 ? 18.194 -17.714 -4.536 1.00 45.34 111 THR A O 1
ATOM 919 N N . PHE A 1 112 ? 17.521 -15.587 -4.447 1.00 35.09 112 PHE A N 1
ATOM 920 C CA . PHE A 1 112 ? 16.833 -15.734 -3.167 1.00 35.09 112 PHE A CA 1
ATOM 921 C C . PHE A 1 112 ? 15.591 -14.848 -3.157 1.00 35.09 112 PHE A C 1
ATOM 923 O O . PHE A 1 112 ? 15.640 -13.625 -2.990 1.00 35.09 112 PHE A O 1
ATOM 930 N N . GLY A 1 113 ? 14.468 -15.504 -3.447 1.00 42.53 113 GLY A N 1
ATOM 931 C CA . GLY A 1 113 ? 13.136 -14.955 -3.315 1.00 42.53 113 GLY A CA 1
ATOM 932 C C . GLY A 1 113 ? 12.854 -14.683 -1.847 1.00 42.53 113 GLY A C 1
ATOM 933 O O . GLY A 1 113 ? 12.725 -15.598 -1.048 1.00 42.53 113 GLY A O 1
ATOM 934 N N . TYR A 1 114 ? 12.730 -13.406 -1.516 1.00 34.41 114 TYR A N 1
ATOM 935 C CA . TYR A 1 114 ? 11.985 -12.969 -0.350 1.00 34.41 114 TYR A CA 1
ATOM 936 C C . TYR A 1 114 ? 10.837 -12.108 -0.868 1.00 34.41 114 TYR A C 1
ATOM 938 O O . TYR A 1 114 ? 10.950 -10.888 -0.984 1.00 34.41 114 TYR A O 1
ATOM 946 N N . THR A 1 115 ? 9.731 -12.753 -1.241 1.00 40.25 115 THR A N 1
ATOM 947 C CA . THR A 1 115 ? 8.412 -12.111 -1.269 1.00 40.25 115 THR A CA 1
ATOM 948 C C . THR A 1 115 ? 7.949 -11.992 0.177 1.00 40.25 115 THR A C 1
ATOM 950 O O . THR A 1 115 ? 7.176 -12.810 0.667 1.00 40.25 115 THR A O 1
ATOM 953 N N . SER A 1 116 ? 8.492 -11.013 0.899 1.00 41.28 116 SER A N 1
ATOM 954 C CA . SER A 1 116 ? 8.016 -10.693 2.242 1.00 41.28 116 SER A CA 1
ATOM 955 C C . SER A 1 116 ? 6.847 -9.725 2.107 1.00 41.28 116 SER A C 1
ATOM 957 O O . SER A 1 116 ? 7.042 -8.517 1.960 1.00 41.28 116 SER A O 1
ATOM 959 N N . CYS A 1 117 ? 5.622 -10.256 2.138 1.00 41.38 117 CYS A N 1
ATOM 960 C CA . CYS A 1 117 ? 4.450 -9.485 2.543 1.00 41.38 117 CYS A CA 1
ATOM 961 C C . CYS A 1 117 ? 4.614 -9.158 4.029 1.00 41.38 117 CYS A C 1
ATOM 963 O O . CYS A 1 117 ? 4.116 -9.867 4.899 1.00 41.38 117 CYS A O 1
ATOM 965 N N . THR A 1 118 ? 5.361 -8.102 4.331 1.00 41.78 118 THR A N 1
ATOM 966 C CA . THR A 1 118 ? 5.400 -7.573 5.688 1.00 41.78 118 THR A CA 1
ATOM 967 C C . THR A 1 118 ? 4.167 -6.700 5.866 1.00 41.78 118 THR A C 1
ATOM 969 O O . THR A 1 118 ? 4.125 -5.561 5.401 1.00 41.78 118 THR A O 1
ATOM 972 N N . VAL A 1 119 ? 3.148 -7.252 6.523 1.00 45.28 119 VAL A N 1
ATOM 973 C CA . VAL A 1 119 ? 2.043 -6.475 7.086 1.00 45.28 119 VAL A CA 1
ATOM 974 C C . VAL A 1 119 ? 2.648 -5.638 8.214 1.00 45.28 119 VAL A C 1
ATOM 976 O O . VAL A 1 119 ? 2.819 -6.119 9.330 1.00 45.28 119 VAL A O 1
ATOM 979 N N . MET A 1 120 ? 3.082 -4.415 7.908 1.00 30.58 120 MET A N 1
ATOM 980 C CA . MET A 1 120 ? 3.567 -3.472 8.913 1.00 30.58 120 MET A CA 1
ATOM 981 C C . MET A 1 120 ? 2.579 -2.309 9.026 1.00 30.58 120 MET A C 1
ATOM 983 O O . MET A 1 120 ? 2.520 -1.449 8.152 1.00 30.58 120 MET A O 1
ATOM 987 N N . TRP A 1 121 ? 1.851 -2.342 10.148 1.00 28.94 121 TRP A N 1
ATOM 988 C CA . TRP A 1 121 ? 1.168 -1.251 10.851 1.00 28.94 121 TRP A CA 1
ATOM 989 C C . TRP A 1 121 ? -0.088 -0.627 10.214 1.00 28.94 121 TRP A C 1
ATOM 991 O O . TRP A 1 121 ? -0.020 0.233 9.340 1.00 28.94 121 TRP A O 1
ATOM 1001 N N . SER A 1 122 ? -1.242 -0.976 10.798 1.00 26.50 122 SER A N 1
ATOM 1002 C CA . SER A 1 122 ? -2.288 0.005 11.117 1.00 26.50 122 SER A CA 1
ATOM 1003 C C . SER A 1 122 ? -2.042 0.524 12.537 1.00 26.50 122 SER A C 1
ATOM 1005 O O . SER A 1 122 ? -1.834 -0.275 13.449 1.00 26.50 122 SER A O 1
ATOM 1007 N N . ALA A 1 123 ? -2.094 1.844 12.703 1.00 31.38 123 ALA A N 1
ATOM 1008 C CA . ALA A 1 123 ? -2.265 2.562 13.966 1.00 31.38 123 ALA A CA 1
ATOM 1009 C C . ALA A 1 123 ? -3.345 3.639 13.769 1.00 31.38 123 ALA A C 1
ATOM 1011 O O . ALA A 1 123 ? -3.496 4.102 12.614 1.00 31.38 123 ALA A O 1
#

Organism: Punica granatum (NCBI:txid22663)